Protein AF-A0A925WNP2-F1 (afdb_monomer)

Solvent-accessible surface area (backbone atoms only — not comparable to full-atom values): 3837 Å² total; per-residue (Å²): 118,44,80,40,75,62,83,70,94,57,101,45,77,42,83,46,72,88,76,54,77,68,57,50,50,52,51,38,62,74,66,67,40,43,81,76,47,77,49,66,50,61,55,104,75,63,72,75,41,83,46,73,44,70,43,76,78,132

Secondary structure (DSSP, 8-state):
-EEEE--BSB--EEEE----HHHHHHHHHHHT-EEEEEEEE-STTS-SEEEEEEE---

Nearest PDB structures (foldseek):
  3iwc-assembly2_B  TM=5.787E-01  e=1.042E+00  Thermotoga maritima
  6s4l-assembly1_E  TM=5.864E-01  e=1.191E+00  Homo sapiens
  6s4l-assembl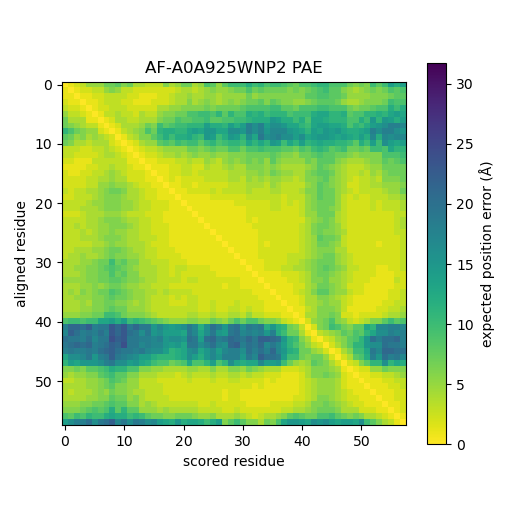y1_D  TM=4.611E-01  e=2.032E+00  Homo sapiens
  6chh-assembly1_B-2  TM=4.972E-01  e=9.440E+00  Homo sapiens

Sequence (58 aa):
DYLLDWRRGERALRYCHHVDDAELGALVAASGLSVVASYYADGESSTLNAYRVLYRPR

pLDDT: mean 88.1, std 9.78, range [59.34, 97.12]

Structure (mmCIF, N/CA/C/O backbone):
data_AF-A0A925WNP2-F1
#
_entry.id   AF-A0A925WNP2-F1
#
loop_
_atom_site.group_PDB
_atom_site.id
_atom_site.type_symbol
_atom_site.label_atom_id
_atom_site.label_alt_id
_atom_site.label_comp_id
_atom_site.label_asym_id
_atom_site.label_entity_id
_atom_site.label_seq_id
_atom_site.pdbx_PDB_ins_code
_atom_site.Cartn_x
_atom_site.Cartn_y
_atom_site.Cartn_z
_atom_site.occupancy
_atom_site.B_iso_or_equiv
_atom_site.auth_seq_id
_atom_site.auth_comp_id
_atom_site.auth_asym_id
_atom_site.auth_atom_id
_atom_site.pdbx_PDB_model_num
ATOM 1 N N . ASP A 1 1 ? 2.239 -6.536 -11.914 1.00 91.75 1 ASP A N 1
ATOM 2 C CA . ASP A 1 1 ? 3.102 -7.397 -11.077 1.00 91.75 1 ASP A CA 1
ATOM 3 C C . ASP A 1 1 ? 4.439 -7.695 -11.720 1.00 91.75 1 ASP A C 1
ATOM 5 O O . ASP A 1 1 ? 4.478 -8.059 -12.889 1.00 91.75 1 ASP A O 1
ATOM 9 N N . TYR A 1 2 ? 5.522 -7.583 -10.952 1.00 91.44 2 TYR A N 1
ATOM 10 C CA . TYR A 1 2 ? 6.881 -7.886 -11.396 1.00 91.44 2 TYR A CA 1
ATOM 11 C C . TYR A 1 2 ? 7.721 -8.480 -10.259 1.00 91.44 2 TYR A C 1
ATOM 13 O O . TYR A 1 2 ? 7.620 -8.053 -9.110 1.00 91.44 2 TYR A O 1
ATOM 21 N N . LEU A 1 3 ? 8.606 -9.425 -10.589 1.00 92.62 3 LEU A N 1
ATOM 22 C CA . LEU A 1 3 ? 9.725 -9.818 -9.728 1.00 92.62 3 LEU A CA 1
ATOM 23 C C . LEU A 1 3 ? 10.980 -9.101 -10.220 1.00 92.62 3 LEU A C 1
ATOM 25 O O . LEU A 1 3 ? 11.422 -9.308 -11.348 1.00 92.62 3 LEU A O 1
ATOM 29 N N . LEU A 1 4 ? 11.540 -8.237 -9.379 1.00 91.25 4 LEU A N 1
ATOM 30 C CA . LEU A 1 4 ? 12.728 -7.454 -9.689 1.00 91.25 4 LEU A CA 1
ATOM 31 C C . LEU A 1 4 ? 13.931 -8.028 -8.943 1.00 91.25 4 LEU A C 1
ATOM 33 O O . LEU A 1 4 ? 13.851 -8.315 -7.749 1.00 91.25 4 LEU A O 1
ATOM 37 N N . ASP A 1 5 ? 15.057 -8.147 -9.636 1.00 91.19 5 ASP A N 1
ATOM 38 C CA . ASP A 1 5 ? 16.340 -8.472 -9.014 1.00 91.19 5 ASP A CA 1
ATOM 39 C C . ASP A 1 5 ? 16.818 -7.289 -8.151 1.00 91.19 5 ASP A C 1
ATOM 41 O O . ASP A 1 5 ? 16.764 -6.128 -8.575 1.00 91.19 5 ASP A O 1
ATOM 45 N N . TRP A 1 6 ? 17.270 -7.581 -6.931 1.00 86.50 6 TRP A N 1
ATOM 46 C CA . TRP A 1 6 ? 17.810 -6.609 -5.983 1.00 86.50 6 TRP A CA 1
ATOM 47 C C . TRP A 1 6 ? 19.140 -5.988 -6.436 1.00 86.50 6 TRP A C 1
ATOM 49 O O . TRP A 1 6 ? 19.469 -4.883 -6.005 1.00 86.50 6 TRP A O 1
ATOM 59 N N . ARG A 1 7 ? 19.893 -6.666 -7.317 1.00 84.56 7 ARG A N 1
ATOM 60 C CA . ARG A 1 7 ? 21.143 -6.192 -7.940 1.00 84.56 7 ARG A CA 1
ATOM 61 C C . ARG A 1 7 ? 22.184 -5.648 -6.948 1.00 84.56 7 ARG A C 1
ATOM 63 O O . ARG A 1 7 ? 22.860 -4.660 -7.229 1.00 84.56 7 ARG A O 1
ATOM 70 N N . ARG A 1 8 ? 22.339 -6.290 -5.783 1.00 83.94 8 ARG A N 1
ATOM 71 C CA . ARG A 1 8 ? 23.344 -5.924 -4.758 1.00 83.94 8 ARG A CA 1
ATOM 72 C C . ARG A 1 8 ? 24.227 -7.100 -4.329 1.00 83.94 8 ARG A C 1
ATOM 74 O O . ARG A 1 8 ? 24.463 -7.295 -3.144 1.00 83.94 8 ARG A O 1
ATOM 81 N N . GLY A 1 9 ? 24.700 -7.890 -5.292 1.00 82.75 9 GLY A N 1
ATOM 82 C CA . GLY A 1 9 ? 25.660 -8.984 -5.071 1.00 82.75 9 GLY A CA 1
ATOM 83 C C . GLY A 1 9 ? 25.058 -10.281 -4.517 1.00 82.75 9 GLY A C 1
ATOM 84 O O . GLY A 1 9 ? 25.553 -11.354 -4.833 1.00 82.75 9 GLY A O 1
ATOM 85 N N . GLU A 1 10 ? 23.956 -10.191 -3.776 1.00 85.44 10 GLU A N 1
ATOM 86 C CA . GLU A 1 10 ? 23.171 -11.333 -3.295 1.00 85.44 10 GLU A CA 1
ATOM 87 C C . GLU A 1 10 ? 22.025 -11.678 -4.257 1.00 85.44 10 GLU A C 1
ATOM 89 O O . GLU A 1 10 ? 21.402 -10.784 -4.843 1.00 85.44 10 GLU A O 1
ATOM 94 N N . ARG A 1 11 ? 21.684 -12.970 -4.379 1.00 86.50 11 ARG A N 1
ATOM 95 C CA . ARG A 1 11 ? 20.503 -13.414 -5.139 1.00 86.50 11 ARG A CA 1
ATOM 96 C C . ARG A 1 11 ? 19.234 -13.146 -4.325 1.00 86.50 11 ARG A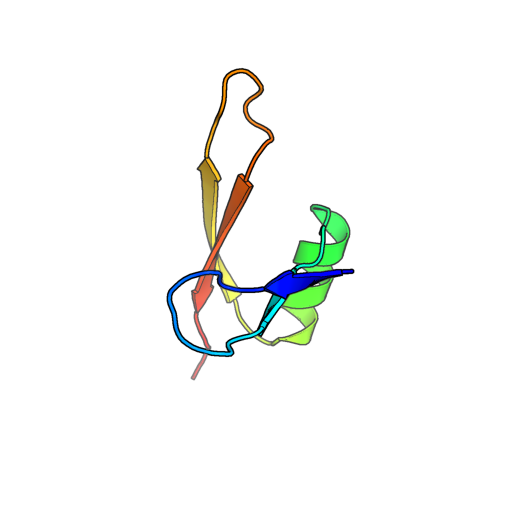 C 1
ATOM 98 O O . ARG A 1 11 ? 18.731 -14.029 -3.637 1.00 86.50 11 ARG A O 1
ATOM 105 N N . ALA A 1 12 ? 18.703 -11.933 -4.440 1.00 90.31 12 ALA A N 1
ATOM 106 C CA . ALA A 1 12 ? 17.459 -11.515 -3.802 1.00 90.31 12 ALA A 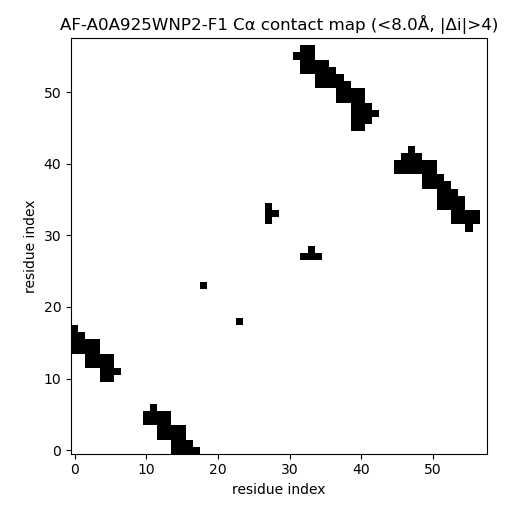CA 1
ATOM 107 C C . ALA A 1 12 ? 16.452 -10.997 -4.840 1.00 90.31 12 ALA A C 1
ATOM 109 O O . ALA A 1 12 ? 16.795 -10.210 -5.722 1.00 90.31 12 ALA A O 1
ATOM 110 N N . LEU A 1 13 ? 15.197 -11.436 -4.721 1.00 91.56 13 LEU A N 1
ATOM 111 C CA . LEU A 1 13 ? 14.081 -10.971 -5.544 1.00 91.56 13 LEU A CA 1
ATOM 112 C C . LEU A 1 13 ? 13.153 -10.108 -4.691 1.00 91.56 13 LEU A C 1
ATOM 114 O O . LEU A 1 13 ? 12.817 -10.486 -3.570 1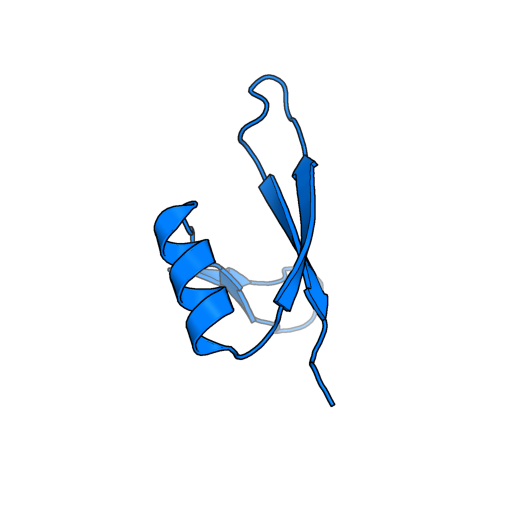.00 91.56 13 LEU A O 1
ATOM 118 N N . ARG A 1 14 ? 12.702 -8.977 -5.237 1.00 91.88 14 ARG A N 1
ATOM 119 C CA . ARG A 1 14 ? 11.610 -8.186 -4.662 1.00 91.88 14 ARG A CA 1
ATOM 120 C C . ARG A 1 14 ? 10.387 -8.259 -5.562 1.00 91.88 14 ARG A C 1
ATOM 122 O O . ARG A 1 14 ? 10.485 -8.065 -6.772 1.00 91.88 14 ARG A O 1
ATOM 129 N N . TYR A 1 15 ? 9.238 -8.513 -4.957 1.00 92.69 15 TYR A N 1
ATOM 130 C CA . TYR A 1 15 ? 7.956 -8.374 -5.626 1.00 92.69 15 TYR A CA 1
ATOM 131 C C . TYR A 1 15 ? 7.560 -6.898 -5.668 1.00 92.69 15 TYR A C 1
ATOM 133 O O . TYR A 1 15 ? 7.676 -6.185 -4.671 1.00 92.69 15 TYR A O 1
ATOM 141 N N . CYS A 1 16 ? 7.142 -6.437 -6.839 1.00 90.88 16 CYS A N 1
ATOM 142 C CA . CYS A 1 16 ? 6.675 -5.085 -7.077 1.00 90.88 16 CYS A CA 1
ATOM 143 C C . CYS A 1 16 ? 5.329 -5.152 -7.795 1.00 90.88 16 CYS A C 1
ATOM 145 O O . CYS A 1 16 ? 5.207 -5.753 -8.865 1.00 90.88 16 CYS A O 1
ATOM 147 N N . HIS A 1 17 ? 4.329 -4.517 -7.201 1.00 90.69 17 HIS A N 1
ATOM 148 C CA . HIS A 1 17 ? 3.002 -4.358 -7.771 1.00 90.69 17 HIS A CA 1
ATOM 149 C C . HIS A 1 17 ? 2.665 -2.875 -7.834 1.00 90.69 17 HIS A C 1
ATOM 151 O O . HIS A 1 17 ? 3.023 -2.121 -6.929 1.00 90.69 17 HIS A O 1
ATOM 157 N N . HIS A 1 18 ? 2.025 -2.470 -8.924 1.00 89.56 18 HIS A N 1
ATOM 158 C CA . HIS A 1 18 ? 1.502 -1.121 -9.056 1.00 89.56 18 HIS A CA 1
ATOM 159 C C . HIS A 1 18 ? 0.067 -1.137 -8.548 1.00 89.56 18 HIS A C 1
ATOM 161 O O . HIS A 1 18 ? -0.756 -1.864 -9.094 1.00 89.56 18 HIS A O 1
ATOM 167 N N . VAL A 1 19 ? -0.207 -0.321 -7.538 1.00 89.56 19 VAL A N 1
ATOM 168 C CA . VAL A 1 19 ? -1.493 -0.247 -6.847 1.00 89.56 19 VAL A CA 1
ATOM 169 C C . VAL A 1 19 ? -2.069 1.155 -7.024 1.00 89.56 19 VAL A C 1
ATOM 171 O O . VAL A 1 19 ? -1.328 2.136 -6.932 1.00 89.56 19 VAL A O 1
ATOM 174 N N . ASP A 1 20 ? -3.369 1.258 -7.287 1.00 89.94 20 ASP A N 1
ATOM 175 C CA . ASP A 1 20 ? -4.084 2.537 -7.262 1.00 89.94 20 ASP A CA 1
ATOM 176 C C . ASP A 1 20 ? -4.702 2.819 -5.877 1.00 89.94 20 ASP A C 1
ATOM 178 O O . ASP A 1 20 ? -4.648 1.993 -4.964 1.00 89.94 20 ASP A O 1
ATOM 182 N N . ASP A 1 21 ? -5.282 4.005 -5.681 1.00 88.94 21 ASP A N 1
ATOM 183 C CA . ASP A 1 21 ? -5.857 4.378 -4.381 1.00 88.94 21 ASP A CA 1
ATOM 184 C C . ASP A 1 21 ? -7.041 3.480 -3.960 1.00 88.94 21 ASP A C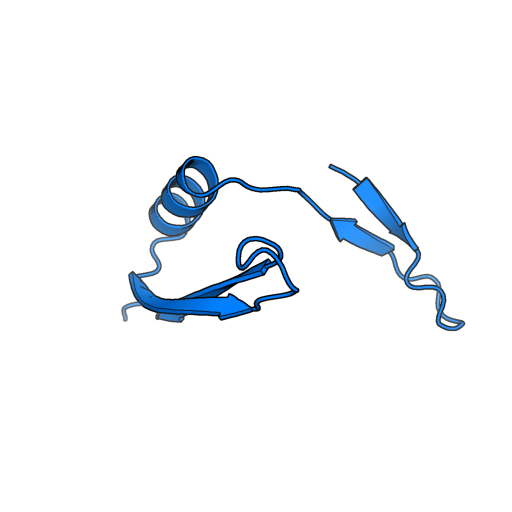 1
ATOM 186 O O . ASP A 1 21 ? -7.250 3.263 -2.762 1.00 88.94 21 ASP A O 1
ATOM 190 N N . ALA A 1 22 ? -7.804 2.935 -4.915 1.00 93.75 22 ALA A N 1
ATOM 191 C CA . ALA A 1 22 ? -8.956 2.082 -4.627 1.00 93.75 22 ALA A CA 1
ATOM 192 C C . ALA A 1 22 ? -8.510 0.688 -4.164 1.00 93.75 22 ALA A C 1
ATOM 194 O O . ALA A 1 22 ? -8.978 0.190 -3.135 1.00 93.75 22 ALA A O 1
ATOM 195 N N . GLU A 1 23 ? -7.564 0.085 -4.881 1.00 94.62 23 GLU A N 1
ATOM 196 C CA . GLU A 1 23 ? -6.955 -1.189 -4.515 1.00 94.62 23 GLU A CA 1
ATOM 197 C C . GLU A 1 23 ? -6.200 -1.072 -3.184 1.00 94.62 23 GLU A C 1
ATOM 199 O O . GLU A 1 23 ? -6.348 -1.931 -2.313 1.00 94.62 23 GLU A O 1
ATOM 204 N N . LEU A 1 24 ? -5.470 0.027 -2.958 1.00 92.81 24 LEU A N 1
ATOM 205 C CA . LEU A 1 24 ? -4.792 0.280 -1.686 1.00 92.81 24 LEU A CA 1
ATOM 206 C C . LEU A 1 24 ? -5.788 0.316 -0.517 1.00 92.81 24 LEU A C 1
ATOM 208 O O . LEU A 1 24 ? -5.528 -0.275 0.533 1.00 92.81 24 LEU A O 1
ATOM 212 N N . GLY A 1 25 ? -6.944 0.961 -0.700 1.00 94.06 25 GLY A N 1
ATOM 213 C CA . GLY A 1 25 ? -8.026 0.968 0.285 1.00 94.06 25 GLY A CA 1
ATOM 214 C C . GLY A 1 25 ? -8.571 -0.433 0.577 1.00 94.06 25 GLY A C 1
ATOM 215 O O . GLY A 1 25 ? -8.734 -0.802 1.744 1.00 94.06 25 GLY A O 1
ATOM 216 N N . ALA A 1 26 ? -8.789 -1.241 -0.464 1.00 96.44 26 ALA A N 1
ATOM 217 C CA . ALA A 1 26 ? -9.241 -2.623 -0.319 1.00 96.44 26 ALA A CA 1
ATOM 218 C C . ALA A 1 26 ? -8.217 -3.496 0.428 1.00 96.44 26 ALA A C 1
ATOM 220 O O . ALA A 1 26 ? -8.595 -4.275 1.304 1.00 96.44 26 ALA A O 1
ATOM 221 N N . LEU A 1 27 ? -6.921 -3.329 0.145 1.00 94.69 27 LEU A N 1
ATOM 222 C CA . LEU A 1 27 ? -5.841 -4.048 0.827 1.00 94.69 27 LEU A CA 1
ATOM 223 C C . LEU A 1 27 ? -5.753 -3.682 2.310 1.00 94.69 27 LEU A C 1
ATOM 225 O O . LEU A 1 27 ? -5.606 -4.566 3.155 1.00 94.69 27 LEU A O 1
ATOM 229 N N . VAL A 1 28 ? -5.887 -2.396 2.649 1.00 95.38 28 VAL A N 1
ATOM 230 C CA . VAL A 1 28 ? -5.922 -1.964 4.053 1.00 95.38 28 VAL A CA 1
ATOM 231 C C . VAL A 1 28 ? -7.117 -2.592 4.771 1.00 95.38 28 VAL A C 1
ATOM 233 O O . VAL A 1 28 ? -6.929 -3.189 5.831 1.00 95.38 28 VAL A O 1
ATOM 236 N N . ALA A 1 29 ? -8.313 -2.550 4.175 1.00 95.25 29 ALA A N 1
ATOM 237 C CA . ALA A 1 29 ? -9.504 -3.170 4.755 1.00 95.25 29 ALA A CA 1
ATOM 238 C C . ALA A 1 29 ? -9.330 -4.686 4.961 1.00 95.25 2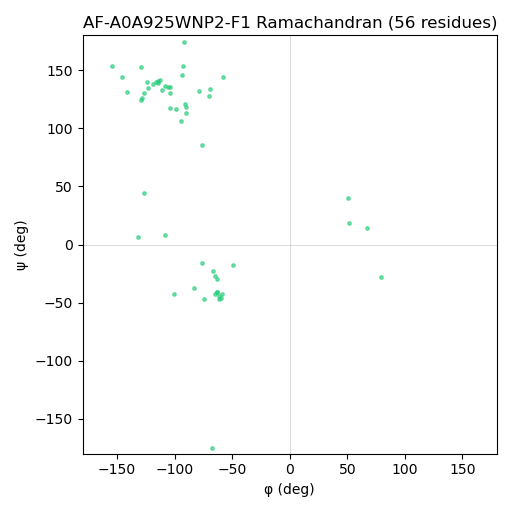9 ALA A C 1
ATOM 240 O O . ALA A 1 29 ? -9.602 -5.199 6.046 1.00 95.25 29 ALA A O 1
ATOM 241 N N . ALA A 1 30 ? -8.805 -5.394 3.956 1.00 97.06 30 ALA A N 1
ATOM 242 C CA . ALA A 1 30 ? -8.545 -6.831 4.026 1.00 97.06 30 ALA A CA 1
ATOM 243 C C . ALA A 1 30 ? -7.471 -7.202 5.066 1.00 97.06 30 ALA A C 1
ATOM 245 O O . ALA A 1 30 ? -7.495 -8.303 5.614 1.00 97.06 30 ALA A O 1
ATOM 246 N N . SER A 1 31 ? -6.538 -6.292 5.364 1.00 95.38 31 SER A N 1
ATOM 247 C CA . SER A 1 31 ? -5.477 -6.518 6.354 1.00 95.38 31 SER A CA 1
ATOM 248 C C . SER A 1 31 ? -5.945 -6.427 7.814 1.00 95.38 31 SER A C 1
ATOM 250 O O . SER A 1 31 ? -5.217 -6.859 8.711 1.00 95.38 31 SER A O 1
ATOM 252 N N . GLY A 1 32 ? -7.124 -5.844 8.070 1.00 96.19 32 GLY A N 1
ATOM 253 C CA . GLY A 1 32 ? -7.608 -5.550 9.425 1.00 96.19 32 GLY A CA 1
ATOM 254 C C . GLY A 1 32 ? -6.798 -4.472 10.161 1.00 96.19 32 GLY A C 1
ATOM 255 O O . GLY A 1 32 ? -6.905 -4.346 11.381 1.00 96.19 32 GLY A O 1
ATOM 256 N N . LEU A 1 33 ? -5.959 -3.718 9.445 1.00 96.69 33 LEU A N 1
ATOM 257 C CA . LEU A 1 33 ? -5.191 -2.598 9.983 1.00 96.69 33 LEU A CA 1
ATOM 258 C C . LEU A 1 33 ? -5.955 -1.283 9.805 1.00 96.69 33 LEU A C 1
ATOM 260 O O . LEU A 1 33 ? -6.727 -1.115 8.863 1.00 96.69 33 LEU A O 1
ATOM 264 N N . SER A 1 34 ? -5.678 -0.317 10.676 1.00 95.62 34 SER A N 1
ATOM 265 C CA . SER A 1 34 ? -6.276 1.020 10.618 1.00 95.62 34 SER A CA 1
ATOM 266 C C . SER A 1 34 ? -5.280 2.043 10.080 1.00 95.62 34 SER A C 1
ATOM 268 O O . SER A 1 34 ? -4.125 2.069 10.510 1.00 95.62 34 SER A O 1
ATOM 270 N N . VAL A 1 35 ? -5.724 2.917 9.171 1.00 95.69 35 VAL A N 1
ATOM 271 C CA . VAL A 1 35 ? -4.905 4.036 8.676 1.00 95.69 35 VAL A CA 1
ATOM 272 C C . VAL A 1 35 ? -4.731 5.080 9.774 1.00 95.69 35 VAL A C 1
ATOM 274 O O . VAL A 1 35 ? -5.707 5.554 10.348 1.00 95.69 35 VAL A O 1
ATOM 277 N N . VAL A 1 36 ? -3.482 5.453 10.037 1.00 97.12 36 VAL A N 1
ATOM 278 C CA . VAL A 1 36 ? -3.102 6.520 10.974 1.00 97.12 36 VAL A CA 1
ATOM 279 C C . VAL A 1 36 ? -2.777 7.806 10.221 1.00 97.12 36 VAL A C 1
ATOM 281 O O . VAL A 1 36 ? -3.182 8.886 10.637 1.00 97.12 36 VAL A O 1
ATOM 284 N N . ALA A 1 37 ? -2.043 7.694 9.112 1.00 95.25 37 ALA A N 1
ATOM 285 C CA . ALA A 1 37 ? -1.649 8.831 8.291 1.00 95.25 37 ALA A CA 1
ATOM 286 C C . ALA A 1 37 ? -1.389 8.412 6.840 1.00 95.25 37 ALA A C 1
ATOM 288 O O . ALA A 1 37 ? -0.992 7.274 6.567 1.00 95.25 37 ALA A O 1
ATOM 289 N N . SER A 1 38 ? -1.566 9.366 5.930 1.00 92.12 38 SER A N 1
ATOM 290 C CA . SER A 1 38 ? -1.318 9.219 4.498 1.00 92.12 38 SER A CA 1
ATOM 291 C C . SER A 1 38 ? -0.379 10.322 4.039 1.00 92.12 38 SER A C 1
ATOM 293 O O . SER A 1 38 ? -0.622 11.493 4.320 1.00 92.12 38 SER A O 1
ATOM 295 N N . TYR A 1 39 ? 0.668 9.944 3.315 1.00 89.19 39 TYR A N 1
ATOM 296 C CA . TYR A 1 39 ? 1.618 10.875 2.718 1.00 89.19 39 TYR A CA 1
ATOM 297 C C . TYR A 1 39 ? 1.786 10.543 1.244 1.00 89.19 39 TYR A C 1
ATOM 299 O O . TYR A 1 39 ? 1.631 9.389 0.836 1.00 89.19 39 TYR A O 1
ATOM 307 N N . TYR A 1 40 ? 2.136 11.548 0.463 1.00 86.19 40 TYR A N 1
ATOM 308 C CA . TYR A 1 40 ? 2.587 11.383 -0.906 1.00 86.19 40 TYR A CA 1
ATOM 309 C C . TYR A 1 40 ? 4.040 11.865 -0.949 1.00 86.19 40 TYR A C 1
ATOM 311 O O . TYR A 1 40 ? 4.401 12.779 -0.207 1.00 86.19 40 TYR A O 1
ATOM 319 N N . ALA A 1 41 ? 4.899 11.155 -1.687 1.00 82.12 41 ALA A N 1
ATOM 320 C CA . ALA A 1 41 ? 6.212 11.685 -2.027 1.00 82.12 41 ALA A CA 1
ATOM 321 C C . ALA A 1 41 ? 6.188 12.139 -3.475 1.00 82.12 41 ALA A C 1
ATOM 323 O O . ALA A 1 41 ? 5.986 11.367 -4.422 1.00 82.12 41 ALA A O 1
ATOM 324 N N . ASP A 1 42 ? 6.401 13.432 -3.585 1.00 63.97 42 ASP A N 1
ATOM 325 C CA . ASP A 1 42 ? 6.143 14.221 -4.756 1.00 63.97 42 ASP A CA 1
ATOM 326 C C . ASP A 1 42 ? 7.463 14.277 -5.523 1.00 63.97 42 ASP A C 1
ATOM 328 O O . ASP A 1 42 ? 8.406 14.965 -5.136 1.00 63.97 42 ASP A O 1
ATOM 332 N N . GLY A 1 43 ? 7.554 13.550 -6.634 1.00 62.88 43 GLY A N 1
ATOM 333 C CA . GLY A 1 43 ? 8.284 14.141 -7.753 1.00 62.88 43 GLY A CA 1
ATOM 334 C C . GLY A 1 43 ? 7.494 15.344 -8.284 1.00 62.88 43 GLY A C 1
ATOM 335 O O . GLY A 1 43 ? 6.435 15.685 -7.758 1.00 62.88 43 GLY A O 1
ATOM 336 N N . GLU A 1 44 ? 7.956 15.948 -9.374 1.00 63.50 44 GLU A N 1
ATOM 337 C CA . GLU A 1 44 ? 7.366 17.144 -10.007 1.00 63.50 44 GLU A CA 1
ATOM 338 C C . GLU A 1 44 ? 5.838 17.076 -10.264 1.00 63.50 44 GLU A C 1
ATOM 340 O O . GLU A 1 44 ? 5.189 18.105 -10.417 1.00 63.50 44 GLU A O 1
ATOM 345 N N . SER A 1 45 ? 5.240 15.878 -10.250 1.00 66.62 45 SER A N 1
ATOM 346 C CA . SER A 1 45 ? 3.819 15.617 -10.498 1.00 66.62 45 SER A CA 1
ATOM 347 C C . SER A 1 45 ? 2.974 15.199 -9.280 1.00 66.62 45 SER A C 1
ATOM 349 O O . SER A 1 45 ? 1.849 14.750 -9.495 1.00 66.62 45 SER A O 1
ATOM 351 N N . SER A 1 46 ? 3.497 15.242 -8.042 1.00 59.34 46 SER A N 1
ATOM 352 C CA . SER A 1 46 ? 2.774 14.925 -6.778 1.00 59.34 46 SER A CA 1
ATOM 353 C C . SER A 1 46 ? 2.020 13.579 -6.707 1.00 59.34 46 SER A C 1
ATOM 355 O O . SER A 1 46 ? 1.179 13.361 -5.840 1.00 59.34 46 SER A O 1
ATOM 357 N N . THR A 1 47 ? 2.349 12.635 -7.592 1.00 62.03 47 THR A N 1
ATOM 358 C CA . THR A 1 47 ? 1.579 11.392 -7.815 1.00 62.03 47 THR A CA 1
ATOM 359 C C . THR A 1 47 ? 2.441 10.129 -7.843 1.00 62.03 47 THR A C 1
ATOM 361 O O . THR A 1 47 ? 1.947 9.049 -8.149 1.00 62.03 47 THR A O 1
ATOM 364 N N . LEU A 1 48 ? 3.739 10.232 -7.541 1.00 72.56 48 LEU A N 1
ATOM 365 C CA . LEU A 1 48 ? 4.683 9.146 -7.822 1.00 72.56 48 LEU A CA 1
ATOM 366 C C . LEU A 1 48 ? 4.713 8.048 -6.759 1.00 72.56 48 LEU A C 1
ATOM 368 O O . LEU A 1 48 ? 4.859 6.884 -7.115 1.00 72.56 48 LEU A O 1
ATOM 372 N N . ASN A 1 49 ? 4.584 8.384 -5.474 1.00 82.81 49 ASN A N 1
ATOM 373 C CA . ASN A 1 49 ? 4.564 7.380 -4.410 1.00 82.81 49 ASN A CA 1
ATOM 374 C C . ASN A 1 49 ? 3.552 7.744 -3.326 1.00 82.81 49 ASN A C 1
ATOM 376 O O . ASN A 1 49 ? 3.579 8.855 -2.799 1.00 82.81 49 ASN A O 1
ATOM 380 N N . ALA A 1 50 ? 2.711 6.782 -2.949 1.00 87.62 50 ALA A N 1
ATOM 381 C CA . ALA A 1 50 ? 1.793 6.888 -1.823 1.00 87.62 50 ALA A CA 1
ATOM 382 C C . ALA A 1 50 ? 2.326 6.086 -0.627 1.00 87.62 50 ALA A C 1
ATOM 384 O O . ALA A 1 50 ? 2.656 4.907 -0.743 1.00 87.62 50 ALA A O 1
ATOM 385 N N . TYR A 1 51 ? 2.366 6.718 0.542 1.00 90.62 51 TYR A N 1
ATOM 386 C CA . TYR A 1 51 ? 2.733 6.097 1.810 1.00 90.62 51 TYR A CA 1
ATOM 387 C C . TYR A 1 51 ? 1.522 6.087 2.736 1.00 90.62 51 TYR A C 1
ATOM 389 O O . TYR A 1 51 ? 0.766 7.062 2.815 1.00 90.62 51 TYR A O 1
ATOM 397 N N . ARG A 1 52 ? 1.341 4.980 3.456 1.00 93.19 52 ARG A N 1
ATOM 398 C CA . ARG A 1 52 ? 0.307 4.819 4.482 1.00 93.19 52 ARG A CA 1
ATOM 399 C C . ARG A 1 52 ? 0.962 4.316 5.758 1.00 93.19 52 ARG A C 1
ATOM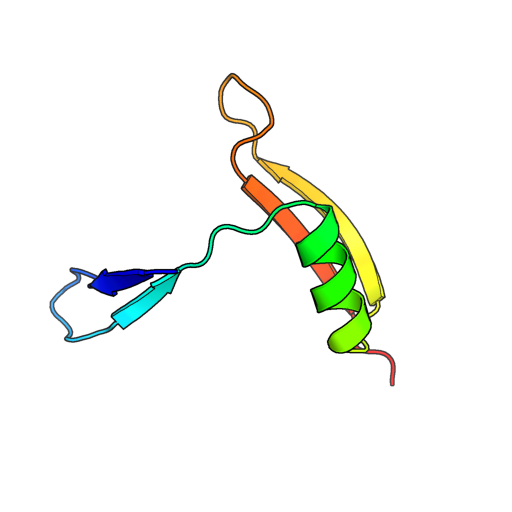 401 O O . ARG A 1 52 ? 1.662 3.307 5.739 1.00 93.19 52 ARG A O 1
ATOM 408 N N . VAL A 1 53 ? 0.733 5.014 6.863 1.00 95.81 53 VAL A N 1
ATOM 409 C CA . VAL A 1 53 ? 1.091 4.531 8.199 1.00 95.81 53 VAL A CA 1
ATOM 410 C C . VAL A 1 53 ? -0.109 3.772 8.732 1.00 95.81 53 VAL A C 1
ATOM 412 O O . VAL A 1 53 ? -1.188 4.348 8.869 1.00 95.81 53 VAL A O 1
ATOM 415 N N . LEU A 1 54 ? 0.074 2.481 9.001 1.00 96.88 54 LEU A N 1
ATOM 416 C CA . LEU A 1 54 ? -0.983 1.592 9.467 1.00 96.88 54 LEU A CA 1
ATOM 417 C C . LEU A 1 54 ? -0.688 1.122 10.890 1.00 96.88 54 LEU A C 1
ATOM 419 O O . LEU A 1 54 ? 0.453 0.811 11.233 1.00 96.88 54 LEU A O 1
ATOM 423 N N . TYR A 1 55 ? -1.729 1.037 11.706 1.00 97.00 55 TYR A N 1
ATOM 424 C CA . TYR A 1 55 ? -1.673 0.502 13.058 1.00 97.00 55 TYR A CA 1
ATOM 425 C C . TYR A 1 55 ? -2.464 -0.801 13.134 1.00 97.00 55 TYR A C 1
ATOM 427 O O . TYR A 1 55 ? -3.531 -0.920 12.534 1.00 97.00 55 TYR A O 1
ATOM 435 N N . ARG A 1 56 ? -1.946 -1.774 13.889 1.00 96.06 56 ARG A N 1
ATOM 436 C CA . ARG A 1 56 ? -2.665 -3.006 14.220 1.00 96.06 56 ARG A CA 1
ATOM 437 C C . ARG A 1 56 ? -3.439 -2.793 15.523 1.00 96.06 56 ARG A C 1
ATOM 439 O O . ARG A 1 56 ? -2.783 -2.654 16.558 1.00 96.06 56 ARG A O 1
ATOM 446 N N . PRO A 1 57 ? -4.783 -2.792 15.493 1.00 87.44 57 PRO A N 1
ATOM 447 C CA . PRO A 1 57 ? -5.585 -2.785 16.710 1.00 87.44 57 PRO A CA 1
ATOM 448 C C . PRO A 1 57 ? -5.244 -3.996 17.586 1.00 87.44 57 PRO A C 1
ATOM 450 O O . PRO A 1 57 ? -4.912 -5.062 17.063 1.00 87.44 57 PRO A O 1
ATOM 45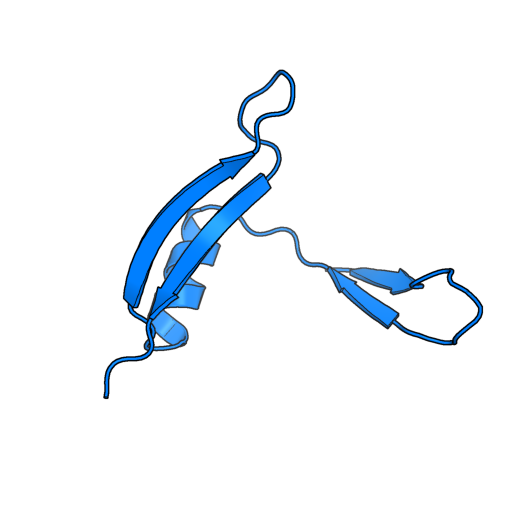3 N N . ARG A 1 58 ? -5.270 -3.807 18.906 1.00 81.94 58 ARG A N 1
ATOM 454 C CA . ARG A 1 58 ? -5.119 -4.900 19.875 1.00 81.94 58 ARG A CA 1
ATOM 455 C C . ARG A 1 58 ? -6.377 -5.748 19.965 1.00 81.94 58 ARG A C 1
ATOM 457 O O . ARG A 1 58 ? -7.471 -5.164 19.807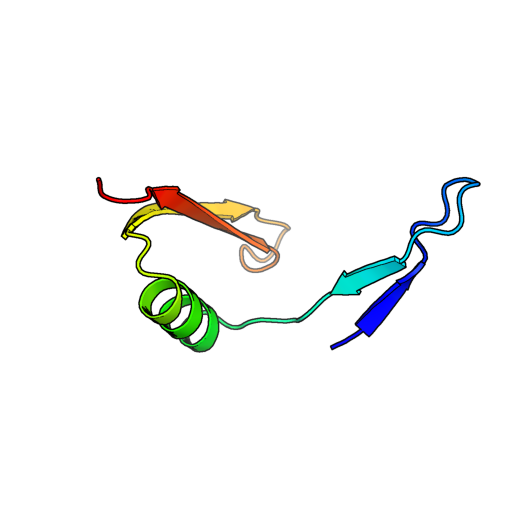 1.00 81.94 58 ARG A O 1
#

Foldseek 3Di:
DDWDAPPPPDRDTDDDDDDDPVRVVVVCVVVQWDFPDKDFDDDPHSHDDIDTDTHHDD

Radius of gyration: 14.46 Å; Cα contacts (8 Å, |Δi|>4): 72; chains: 1; bounding box: 35×31×31 Å

Mean predicted aligned error: 5.9 Å